Protein AF-A0A3M1GPV9-F1 (afdb_monomer_lite)

Structure (mmCIF, N/CA/C/O backbone):
data_AF-A0A3M1GPV9-F1
#
_entry.id   AF-A0A3M1GPV9-F1
#
loop_
_atom_site.group_PDB
_atom_site.id
_atom_site.type_symbol
_atom_site.label_atom_id
_atom_site.label_alt_id
_atom_site.label_comp_id
_atom_site.label_asym_id
_atom_site.label_entity_id
_atom_site.label_seq_id
_atom_site.pdbx_PDB_ins_code
_atom_site.Cartn_x
_atom_site.Cartn_y
_atom_site.Cartn_z
_atom_site.occupancy
_atom_site.B_iso_or_equiv
_atom_site.auth_seq_id
_atom_site.auth_comp_id
_atom_site.auth_asym_id
_atom_site.auth_atom_id
_atom_site.pdbx_PDB_model_num
ATOM 1 N N . MET A 1 1 ? 9.127 17.256 3.133 1.00 54.03 1 MET A N 1
ATOM 2 C CA . MET A 1 1 ? 9.267 15.786 3.086 1.00 54.03 1 MET A CA 1
ATOM 3 C C . MET A 1 1 ? 8.059 15.242 2.336 1.00 54.03 1 MET A C 1
ATOM 5 O O . MET A 1 1 ? 7.054 14.962 2.967 1.00 54.03 1 MET A O 1
ATOM 9 N N . GLY A 1 2 ? 8.119 15.192 1.003 1.00 64.38 2 GLY A N 1
ATOM 10 C CA . GLY A 1 2 ? 6.939 14.931 0.166 1.00 64.38 2 GLY A CA 1
ATOM 11 C C . GLY A 1 2 ? 6.347 13.529 0.325 1.00 64.38 2 GLY A C 1
ATOM 12 O O . GLY A 1 2 ? 5.178 13.361 0.654 1.00 64.38 2 GLY A O 1
ATOM 13 N N . ALA A 1 3 ? 7.203 12.507 0.237 1.00 74.75 3 ALA A N 1
ATOM 14 C CA . ALA A 1 3 ? 6.781 11.107 0.320 1.00 74.75 3 ALA A CA 1
ATOM 15 C C . ALA A 1 3 ? 6.096 10.728 1.649 1.00 74.75 3 ALA A C 1
ATOM 17 O O . ALA A 1 3 ? 5.245 9.846 1.677 1.00 74.75 3 ALA A O 1
ATOM 18 N N . GLN A 1 4 ? 6.433 11.396 2.757 1.00 85.38 4 GLN A N 1
ATOM 19 C CA . GLN A 1 4 ? 5.778 11.148 4.049 1.00 85.38 4 GLN A CA 1
ATOM 20 C C . GLN A 1 4 ? 4.357 11.682 4.088 1.00 85.38 4 GLN A C 1
ATOM 22 O O . GLN A 1 4 ? 3.478 11.047 4.660 1.00 85.38 4 GLN A O 1
ATOM 27 N N . LYS A 1 5 ? 4.137 12.847 3.476 1.00 90.25 5 LYS A N 1
ATOM 28 C CA . LYS A 1 5 ? 2.812 13.440 3.396 1.00 90.25 5 LYS A CA 1
ATOM 29 C C . LYS A 1 5 ? 1.921 12.636 2.460 1.00 90.25 5 LYS A C 1
ATOM 31 O O . LYS A 1 5 ? 0.779 12.379 2.825 1.00 90.25 5 LYS A O 1
ATOM 36 N N . LEU A 1 6 ? 2.455 12.163 1.331 1.00 90.88 6 LEU A N 1
ATOM 37 C CA . LEU A 1 6 ? 1.756 11.211 0.465 1.00 90.88 6 LEU A CA 1
ATOM 38 C C . LEU A 1 6 ? 1.346 9.952 1.236 1.00 90.88 6 LEU A C 1
ATOM 40 O O . LEU A 1 6 ? 0.180 9.575 1.212 1.00 90.88 6 LEU A O 1
ATOM 44 N N . LEU A 1 7 ? 2.288 9.342 1.959 1.00 93.44 7 LEU A N 1
ATOM 45 C CA . LEU A 1 7 ? 2.043 8.131 2.737 1.00 93.44 7 LEU A CA 1
ATOM 46 C C . LEU A 1 7 ? 0.976 8.343 3.821 1.00 93.44 7 LEU A C 1
ATOM 48 O O . LEU A 1 7 ? 0.016 7.583 3.877 1.00 93.44 7 LEU A O 1
ATOM 52 N N . ALA A 1 8 ? 1.104 9.390 4.640 1.00 94.75 8 ALA A N 1
ATOM 53 C CA . ALA A 1 8 ? 0.136 9.691 5.694 1.00 94.75 8 ALA A CA 1
ATOM 54 C C . ALA A 1 8 ? -1.254 10.019 5.127 1.00 94.75 8 ALA A C 1
ATOM 56 O O . ALA A 1 8 ? -2.247 9.511 5.630 1.00 94.75 8 ALA A O 1
ATOM 57 N N . THR A 1 9 ? -1.326 10.813 4.054 1.00 95.38 9 THR A N 1
ATOM 58 C CA . THR A 1 9 ? -2.600 11.181 3.410 1.00 95.38 9 THR A CA 1
ATOM 59 C C . THR A 1 9 ? -3.273 9.971 2.764 1.00 95.38 9 THR A C 1
ATOM 61 O O . THR A 1 9 ? -4.483 9.805 2.878 1.00 95.38 9 THR A O 1
ATOM 64 N N . GLY A 1 10 ? -2.499 9.105 2.102 1.00 95.31 10 GLY A N 1
ATOM 65 C CA . GLY A 1 10 ? -3.014 7.874 1.507 1.00 95.31 10 GLY A CA 1
ATOM 66 C C . GLY A 1 10 ? -3.571 6.925 2.565 1.00 95.31 10 GLY A C 1
ATOM 67 O O . GLY A 1 10 ? -4.682 6.430 2.406 1.00 95.31 10 GLY A O 1
ATOM 68 N N . LEU A 1 11 ? -2.838 6.729 3.667 1.00 96.94 11 LEU A N 1
ATOM 69 C CA . LEU A 1 11 ? -3.280 5.924 4.810 1.00 96.94 11 LEU A CA 1
ATOM 70 C C . LEU A 1 11 ? -4.537 6.493 5.470 1.00 96.94 11 LEU A C 1
ATOM 72 O O . LEU A 1 11 ? -5.480 5.745 5.716 1.00 96.94 11 LEU A O 1
ATOM 76 N N . ASP A 1 12 ? -4.570 7.800 5.729 1.00 96.50 12 ASP A N 1
ATOM 77 C CA . ASP A 1 12 ? -5.738 8.494 6.275 1.00 96.50 12 ASP A CA 1
ATOM 78 C C . ASP A 1 12 ? -6.978 8.254 5.407 1.00 96.50 12 ASP A C 1
ATOM 80 O O . ASP A 1 12 ? -8.002 7.784 5.902 1.00 96.50 12 ASP A O 1
ATOM 84 N N . PHE A 1 13 ? -6.847 8.441 4.093 1.00 96.12 13 PHE A N 1
ATOM 85 C CA . PHE A 1 13 ? -7.937 8.236 3.149 1.00 96.12 13 PHE A CA 1
ATOM 86 C C . PHE A 1 13 ? -8.475 6.798 3.158 1.00 96.12 13 PHE A C 1
ATOM 88 O O . PHE A 1 13 ? -9.679 6.594 3.306 1.00 96.12 13 PHE A O 1
ATOM 95 N N . VAL A 1 14 ? -7.604 5.791 3.022 1.00 96.38 14 VAL A N 1
ATOM 96 C CA . VAL A 1 14 ? -8.050 4.390 2.878 1.00 96.38 14 VAL A CA 1
ATOM 97 C C . VAL A 1 14 ? -8.492 3.743 4.185 1.00 96.38 14 VAL A C 1
ATOM 99 O O . VAL A 1 14 ? -9.154 2.713 4.148 1.00 96.38 14 VAL A O 1
ATOM 102 N N . THR A 1 15 ? -8.144 4.329 5.329 1.00 96.62 15 THR A N 1
ATOM 103 C CA . THR A 1 15 ? -8.578 3.850 6.651 1.00 96.62 15 THR A CA 1
ATOM 104 C C . THR A 1 15 ? -9.701 4.696 7.252 1.00 96.62 15 THR A C 1
ATOM 106 O O . THR A 1 15 ? -10.127 4.432 8.369 1.00 96.62 15 THR A O 1
ATOM 109 N N . GLY A 1 16 ? -10.174 5.744 6.567 1.00 94.25 16 GLY A N 1
ATOM 110 C CA . GLY A 1 16 ? -11.155 6.671 7.144 1.00 94.25 16 GLY A CA 1
ATOM 111 C C . GLY A 1 16 ? -10.625 7.428 8.370 1.00 94.25 16 GLY A C 1
ATOM 112 O O . GLY A 1 16 ? -11.385 7.734 9.287 1.00 94.25 16 GLY A O 1
ATOM 113 N N . GLY A 1 17 ? -9.319 7.701 8.404 1.00 94.69 17 GLY A N 1
ATOM 114 C CA . GLY A 1 17 ? -8.641 8.445 9.466 1.00 94.69 17 GLY A CA 1
ATOM 115 C C . GLY A 1 17 ? -8.207 7.619 10.679 1.00 94.69 17 GLY A C 1
ATOM 116 O O . GLY A 1 17 ? -7.739 8.185 11.668 1.00 94.69 17 GLY A O 1
ATOM 117 N N . THR A 1 18 ? -8.330 6.288 10.639 1.00 94.88 18 THR A N 1
ATOM 118 C CA . THR A 1 18 ? -8.029 5.420 11.793 1.00 94.88 18 THR A CA 1
ATOM 119 C C . THR A 1 18 ? -6.627 4.806 11.775 1.00 94.88 18 THR A C 1
ATOM 121 O O . THR A 1 18 ? -6.255 4.160 12.757 1.00 94.88 18 THR A O 1
ATOM 124 N N . TYR A 1 19 ? -5.811 5.030 10.733 1.00 95.81 19 TYR A N 1
ATOM 125 C CA . TYR A 1 19 ? -4.505 4.363 10.549 1.00 95.81 19 TYR A CA 1
ATOM 126 C C . TYR A 1 19 ? -3.535 4.473 11.741 1.00 95.81 19 TYR A C 1
ATOM 128 O O . TYR A 1 19 ? -2.708 3.587 11.951 1.00 95.81 19 TYR A O 1
ATOM 136 N N . ALA A 1 20 ? -3.621 5.553 12.525 1.00 94.44 20 ALA A N 1
ATOM 137 C CA . ALA A 1 20 ? -2.777 5.800 13.696 1.00 94.44 20 ALA A CA 1
ATOM 138 C C . ALA A 1 20 ? -3.472 5.479 15.038 1.00 94.44 20 ALA A C 1
ATOM 140 O O . ALA A 1 20 ? -2.918 5.746 16.101 1.00 94.44 20 ALA A O 1
ATOM 141 N N . SER A 1 21 ? -4.689 4.926 15.016 1.00 92.38 21 SER A N 1
ATOM 142 C CA . SER A 1 21 ? -5.481 4.651 16.227 1.00 92.38 21 SER A CA 1
ATOM 143 C C . SER A 1 21 ? -4.964 3.466 17.046 1.00 92.38 21 SER A C 1
ATOM 145 O O . SER A 1 21 ? -5.238 3.382 18.243 1.00 92.38 21 SER A O 1
ATOM 147 N N . GLY A 1 22 ? -4.293 2.510 16.395 1.00 88.25 22 GLY A N 1
ATOM 148 C CA . GLY A 1 22 ? -3.903 1.225 16.984 1.00 88.25 22 GLY A CA 1
ATOM 149 C C . GLY A 1 22 ? -5.075 0.290 17.321 1.00 88.25 22 GLY A C 1
ATOM 150 O O . GLY A 1 22 ? -4.857 -0.752 17.931 1.00 88.25 22 GLY A O 1
ATOM 151 N N . THR A 1 23 ? -6.311 0.660 16.963 1.00 88.94 23 THR A N 1
ATOM 152 C CA . THR A 1 23 ? -7.514 -0.168 17.179 1.00 88.94 23 THR A CA 1
ATOM 153 C C . THR A 1 23 ? -7.789 -1.066 15.976 1.00 88.94 23 THR A C 1
ATOM 155 O O . THR A 1 23 ? -8.176 -2.221 16.130 1.00 88.94 23 THR A O 1
ATOM 158 N N . GLU A 1 24 ? -7.535 -0.542 14.781 1.00 92.56 24 GLU A N 1
ATOM 159 C CA . GLU A 1 24 ? -7.563 -1.269 13.517 1.00 92.56 24 GLU A CA 1
ATOM 160 C C . GLU A 1 24 ? -6.150 -1.326 12.942 1.00 92.56 24 GLU A C 1
ATOM 162 O O . GLU A 1 24 ? -5.321 -0.450 13.208 1.00 92.56 24 GLU A O 1
ATOM 167 N N . LYS A 1 25 ? -5.881 -2.355 12.137 1.00 97.62 25 LYS A N 1
ATOM 168 C CA . LYS A 1 25 ? -4.611 -2.506 11.428 1.00 97.62 25 LYS A CA 1
ATOM 169 C C . LYS A 1 25 ? -4.829 -2.410 9.931 1.00 97.62 25 LYS A C 1
ATOM 171 O O . LYS A 1 25 ? -5.834 -2.897 9.428 1.00 97.62 25 LYS A O 1
ATOM 176 N N . PHE A 1 26 ? -3.851 -1.888 9.206 1.00 98.44 26 PHE A N 1
ATOM 177 C CA . PHE A 1 26 ? -3.744 -2.124 7.765 1.00 98.44 26 PHE A CA 1
ATOM 178 C C . PHE A 1 26 ? -2.676 -3.185 7.466 1.00 98.44 26 PHE A C 1
ATOM 180 O O . PHE A 1 26 ? -1.811 -3.474 8.294 1.00 98.44 26 PHE A O 1
ATOM 187 N N . LEU A 1 27 ? -2.731 -3.787 6.283 1.00 98.62 27 LEU A N 1
ATOM 188 C CA . LEU A 1 27 ? -1.702 -4.696 5.792 1.00 98.62 27 LEU A CA 1
ATOM 189 C C . LEU A 1 27 ? -0.725 -3.933 4.897 1.00 98.62 27 LEU A C 1
ATOM 191 O O . LEU A 1 27 ? -1.131 -3.379 3.882 1.00 98.62 27 LEU A O 1
ATOM 195 N N . TRP A 1 28 ? 0.563 -3.944 5.230 1.00 98.56 28 TRP A N 1
ATOM 196 C CA . TRP A 1 28 ? 1.635 -3.447 4.369 1.00 98.56 28 TRP A CA 1
ATOM 197 C C . TRP A 1 28 ? 2.207 -4.575 3.502 1.00 98.56 28 TRP A C 1
ATOM 199 O O . TRP A 1 28 ? 2.752 -5.554 4.013 1.00 98.56 28 TRP A O 1
ATOM 209 N N . VAL A 1 29 ? 2.107 -4.439 2.186 1.00 98.62 29 VAL A N 1
ATOM 210 C CA . VAL A 1 29 ? 2.592 -5.419 1.215 1.00 98.62 29 VAL A CA 1
ATOM 211 C C . VAL A 1 29 ? 3.883 -4.921 0.590 1.00 98.62 29 VAL A C 1
ATOM 213 O O . VAL A 1 29 ? 3.896 -3.958 -0.179 1.00 98.62 29 VAL A O 1
ATOM 216 N N . GLU A 1 30 ? 4.978 -5.594 0.923 1.00 97.94 30 GLU A N 1
ATOM 217 C CA . GLU A 1 30 ? 6.313 -5.274 0.433 1.00 97.94 30 GLU A CA 1
ATOM 218 C C . GLU A 1 30 ? 7.234 -6.491 0.566 1.00 97.94 30 GLU A C 1
ATOM 220 O O . GLU A 1 30 ? 7.096 -7.313 1.478 1.00 97.94 30 GLU A O 1
ATOM 225 N N . SER A 1 31 ? 8.209 -6.609 -0.334 1.00 97.81 31 SER A N 1
ATOM 226 C CA . SER A 1 31 ? 9.243 -7.624 -0.198 1.00 97.81 31 SER A CA 1
ATOM 227 C C . SER A 1 31 ? 10.164 -7.356 0.993 1.00 97.81 31 SER A C 1
ATOM 229 O O . SER A 1 31 ? 10.302 -6.241 1.488 1.00 97.81 31 SER A O 1
ATOM 231 N N . ARG A 1 32 ? 10.874 -8.400 1.422 1.00 96.00 32 ARG A N 1
ATOM 232 C CA . ARG A 1 32 ? 11.881 -8.328 2.499 1.00 96.00 32 ARG A CA 1
ATOM 233 C C . ARG A 1 32 ? 13.285 -8.669 2.008 1.00 96.00 32 ARG A C 1
ATOM 235 O O . ARG A 1 32 ? 14.128 -9.122 2.779 1.00 96.00 32 ARG A O 1
ATOM 242 N N . ILE A 1 33 ? 13.521 -8.496 0.709 1.00 96.12 33 ILE A N 1
ATOM 243 C CA . ILE A 1 33 ? 14.853 -8.625 0.117 1.00 96.12 33 ILE A CA 1
ATOM 244 C C . ILE A 1 33 ? 15.765 -7.483 0.575 1.00 96.12 33 ILE A C 1
ATOM 246 O O . ILE A 1 33 ? 15.305 -6.408 0.961 1.00 96.12 33 ILE A O 1
ATOM 250 N N . THR A 1 34 ? 17.077 -7.693 0.470 1.00 96.25 34 THR A N 1
ATOM 251 C CA . THR A 1 34 ? 18.041 -6.594 0.579 1.00 96.25 34 THR A CA 1
ATOM 252 C C . THR A 1 34 ? 17.737 -5.551 -0.504 1.00 96.25 34 THR A C 1
ATOM 254 O O . THR A 1 34 ? 17.705 -5.931 -1.678 1.00 96.25 34 THR A O 1
ATOM 257 N N . PRO A 1 35 ? 17.538 -4.263 -0.157 1.00 95.38 35 PRO A N 1
ATOM 258 C CA . PRO A 1 35 ? 17.196 -3.240 -1.137 1.00 95.38 35 PRO A CA 1
ATOM 259 C C . PRO A 1 35 ? 18.288 -3.103 -2.207 1.00 95.38 35 PRO A C 1
ATOM 261 O O . PRO A 1 35 ? 19.445 -2.841 -1.860 1.00 95.38 35 PRO A O 1
ATOM 264 N N . PRO A 1 36 ? 17.955 -3.244 -3.501 1.00 93.81 36 PRO A N 1
ATOM 265 C CA . PRO A 1 36 ? 18.882 -2.911 -4.575 1.00 93.81 36 PRO A CA 1
ATOM 266 C C . PRO A 1 36 ? 19.207 -1.409 -4.594 1.00 93.81 36 PRO A C 1
ATOM 268 O O . PRO A 1 36 ? 18.495 -0.586 -4.014 1.00 93.81 36 PRO A O 1
ATOM 271 N N . VAL A 1 37 ? 20.282 -1.023 -5.286 1.00 90.75 37 VAL A N 1
ATOM 272 C CA . VAL A 1 37 ? 20.657 0.395 -5.433 1.00 90.75 37 VAL A CA 1
ATOM 273 C C . VAL A 1 37 ? 19.502 1.188 -6.046 1.00 90.75 37 VAL A C 1
ATOM 275 O O . VAL A 1 37 ? 18.927 0.783 -7.048 1.00 90.75 37 VAL A O 1
ATOM 278 N N . GLY A 1 38 ? 19.182 2.339 -5.450 1.00 89.38 38 GLY A N 1
ATOM 279 C CA . GLY A 1 38 ? 18.054 3.173 -5.874 1.00 89.38 38 GLY A CA 1
ATOM 280 C C . GLY A 1 38 ? 16.724 2.813 -5.209 1.00 89.38 38 GLY A C 1
ATOM 281 O O . GLY A 1 38 ? 15.768 3.568 -5.363 1.00 89.38 38 GLY A O 1
ATOM 282 N N . HIS A 1 39 ? 16.674 1.736 -4.418 1.00 92.75 39 HIS A N 1
ATOM 283 C CA . HIS A 1 39 ? 15.497 1.330 -3.654 1.00 92.75 39 HIS A CA 1
ATOM 284 C C . HIS A 1 39 ? 15.674 1.584 -2.163 1.00 92.75 39 HIS A C 1
ATOM 286 O O . HIS A 1 39 ? 16.783 1.617 -1.622 1.00 92.75 39 HIS A O 1
ATOM 292 N N . ARG A 1 40 ? 14.546 1.757 -1.485 1.00 93.19 40 ARG A N 1
ATOM 293 C CA . ARG A 1 40 ? 14.452 1.888 -0.035 1.00 93.19 40 ARG A CA 1
ATOM 294 C C . ARG A 1 40 ? 13.387 0.930 0.469 1.00 93.19 40 ARG A C 1
ATOM 296 O O . ARG A 1 40 ? 12.423 0.660 -0.234 1.00 93.19 40 ARG A O 1
ATOM 303 N N . VAL A 1 41 ? 13.558 0.467 1.703 1.00 95.00 41 VAL A N 1
ATOM 304 C CA . VAL A 1 41 ? 12.491 -0.227 2.431 1.00 95.00 41 VAL A CA 1
ATOM 305 C C . VAL A 1 41 ? 11.378 0.788 2.686 1.00 95.00 41 VAL A C 1
ATOM 307 O O . VAL A 1 41 ? 11.569 1.716 3.476 1.00 95.00 41 VAL A O 1
ATOM 310 N N . GLY A 1 42 ? 10.248 0.656 1.998 1.00 92.25 42 GLY A N 1
ATOM 311 C CA . GLY A 1 42 ? 9.110 1.557 2.139 1.00 92.25 42 GLY A CA 1
ATOM 312 C C . GLY A 1 42 ? 8.490 1.482 3.535 1.00 92.25 42 GLY A C 1
ATOM 313 O O . GLY A 1 42 ? 8.127 2.522 4.083 1.00 92.25 42 GLY A O 1
ATOM 314 N N . GLU A 1 43 ? 8.494 0.299 4.164 1.00 95.38 43 GLU A N 1
ATOM 315 C CA . GLU A 1 43 ? 8.047 0.086 5.552 1.00 95.38 43 GLU A CA 1
ATOM 316 C C . GLU A 1 43 ? 8.739 1.045 6.542 1.00 95.38 43 GLU A C 1
ATOM 318 O O . GLU A 1 43 ? 8.119 1.529 7.487 1.00 95.38 43 GLU A O 1
ATOM 323 N N . ALA A 1 44 ? 10.006 1.411 6.307 1.00 94.00 44 ALA A N 1
ATOM 324 C CA . ALA A 1 44 ? 10.722 2.365 7.162 1.00 94.00 44 ALA A CA 1
ATOM 325 C C . ALA A 1 44 ? 10.072 3.766 7.173 1.00 94.00 44 ALA A C 1
ATOM 327 O O . ALA A 1 44 ? 10.196 4.518 8.147 1.00 94.00 44 ALA A O 1
ATOM 328 N N . GLY A 1 45 ? 9.343 4.117 6.109 1.00 92.56 45 GLY A N 1
ATOM 329 C CA . GLY A 1 45 ? 8.520 5.321 6.041 1.00 92.56 45 GLY A CA 1
ATOM 330 C C . GLY A 1 45 ? 7.400 5.324 7.081 1.00 92.56 45 GLY A C 1
ATOM 331 O O . GLY A 1 45 ? 7.173 6.365 7.696 1.00 92.56 45 GLY A O 1
ATOM 332 N N . LEU A 1 46 ? 6.782 4.165 7.350 1.00 95.56 46 LEU A N 1
ATOM 333 C CA . LEU A 1 46 ? 5.723 4.001 8.355 1.00 95.56 46 LEU A CA 1
ATOM 334 C C . LEU A 1 46 ? 6.241 4.333 9.760 1.00 95.56 46 LEU A C 1
ATOM 336 O O . LEU A 1 46 ? 5.621 5.104 10.489 1.00 95.56 46 LEU A O 1
ATOM 340 N N . GLY A 1 47 ? 7.429 3.833 10.112 1.00 95.44 47 GLY A N 1
ATOM 341 C CA . GLY A 1 47 ? 8.070 4.158 11.390 1.00 95.44 47 GLY A CA 1
ATOM 342 C C . GLY A 1 47 ? 8.386 5.649 11.533 1.00 95.44 47 GLY A C 1
ATOM 343 O O . GLY A 1 47 ? 8.257 6.214 12.616 1.00 95.44 47 GLY A O 1
ATOM 344 N N . THR A 1 48 ? 8.732 6.321 10.430 1.00 94.06 48 THR A N 1
ATOM 345 C CA . THR A 1 48 ? 9.038 7.760 10.461 1.00 94.06 48 THR A CA 1
ATOM 346 C C . THR A 1 48 ? 7.793 8.625 10.682 1.00 94.06 48 THR A C 1
ATOM 348 O O . THR A 1 48 ? 7.908 9.717 11.233 1.00 94.06 48 THR A O 1
ATOM 351 N N . ILE A 1 49 ? 6.608 8.139 10.302 1.00 94.25 49 ILE A N 1
ATOM 352 C CA . ILE A 1 49 ? 5.320 8.790 10.596 1.00 94.25 49 ILE A CA 1
ATOM 353 C C . ILE A 1 49 ? 4.673 8.273 11.895 1.00 94.25 49 ILE A C 1
ATOM 355 O O . ILE A 1 49 ? 3.503 8.539 12.148 1.00 94.25 49 ILE A O 1
ATOM 359 N N . GLY A 1 50 ? 5.435 7.565 12.739 1.00 95.38 50 GLY A N 1
ATOM 360 C CA . GLY A 1 50 ? 5.015 7.164 14.086 1.00 95.38 50 GLY A CA 1
ATOM 361 C C . GLY A 1 50 ? 4.263 5.835 14.178 1.00 95.38 50 GLY A C 1
ATOM 362 O O . GLY A 1 50 ? 3.691 5.545 15.225 1.00 95.38 50 GLY A O 1
ATOM 363 N N . LEU A 1 51 ? 4.261 5.018 13.121 1.00 97.38 51 LEU A N 1
ATOM 364 C CA . LEU A 1 51 ? 3.532 3.751 13.097 1.00 97.38 51 LEU A CA 1
ATOM 365 C C . LEU A 1 51 ? 4.416 2.568 13.499 1.00 97.38 51 LEU A C 1
ATOM 367 O O . LEU A 1 51 ? 5.549 2.404 13.048 1.00 97.38 51 LEU A O 1
ATOM 371 N N . THR A 1 52 ? 3.828 1.689 14.301 1.00 97.88 52 THR A N 1
ATOM 372 C CA . THR A 1 52 ? 4.469 0.498 14.878 1.00 97.88 52 THR A CA 1
ATOM 373 C C . THR A 1 52 ? 3.876 -0.791 14.307 1.00 97.88 52 THR A C 1
ATOM 375 O O . THR A 1 52 ? 2.654 -0.971 14.345 1.00 97.88 52 THR A O 1
ATOM 378 N N . LEU A 1 53 ? 4.744 -1.698 13.838 1.00 97.81 53 LEU A N 1
ATOM 379 C CA . LEU A 1 53 ? 4.394 -3.053 13.391 1.00 97.81 53 LEU A CA 1
ATOM 380 C C . LEU A 1 53 ? 3.717 -3.851 14.520 1.00 97.81 53 LEU A C 1
ATOM 382 O O . LEU A 1 53 ? 4.156 -3.806 15.667 1.00 97.81 53 LEU A O 1
ATOM 386 N N . GLY A 1 54 ? 2.657 -4.587 14.196 1.00 97.38 54 GLY A N 1
ATOM 387 C CA . GLY A 1 54 ? 1.830 -5.354 15.130 1.00 97.38 54 GLY A CA 1
ATOM 388 C C . GLY A 1 54 ? 0.800 -4.519 15.898 1.00 97.38 54 GLY A C 1
ATOM 389 O O . GLY A 1 54 ? -0.123 -5.089 16.475 1.00 97.38 54 GLY A O 1
ATOM 390 N N . THR A 1 55 ? 0.921 -3.186 15.886 1.00 97.38 55 THR A N 1
ATOM 391 C CA . THR A 1 55 ? -0.046 -2.262 16.504 1.00 97.38 55 THR A CA 1
ATOM 392 C C . THR A 1 55 ? -0.899 -1.560 15.456 1.00 97.38 55 THR A C 1
ATOM 394 O O . THR A 1 55 ? -2.116 -1.599 15.544 1.00 97.38 55 THR A O 1
ATOM 397 N N . HIS A 1 56 ? -0.264 -0.930 14.466 1.00 98.31 56 HIS A N 1
ATOM 398 C CA . HIS A 1 56 ? -0.949 -0.131 13.441 1.00 98.31 56 HIS A CA 1
ATOM 399 C C . HIS A 1 56 ? -1.023 -0.858 12.100 1.00 98.31 56 HIS A C 1
ATOM 401 O O . HIS A 1 56 ? -1.914 -0.612 11.294 1.00 98.31 56 HIS A O 1
ATOM 407 N N . TYR A 1 57 ? -0.072 -1.755 11.852 1.00 98.56 57 TYR A N 1
ATOM 408 C CA . TYR A 1 57 ? -0.035 -2.557 10.644 1.00 98.56 57 TYR A CA 1
ATOM 409 C C . TYR A 1 57 ? 0.591 -3.914 10.904 1.00 98.56 57 TYR A C 1
ATOM 411 O O . TYR A 1 57 ? 1.443 -4.042 11.783 1.00 98.56 57 TYR A O 1
ATOM 419 N N . ASP A 1 58 ? 0.207 -4.900 10.104 1.00 98.50 58 ASP A N 1
ATOM 420 C CA . ASP A 1 58 ? 1.038 -6.079 9.864 1.00 98.50 58 ASP A CA 1
ATOM 421 C C . ASP A 1 58 ? 1.673 -5.962 8.477 1.00 98.50 58 ASP A C 1
ATOM 423 O O . ASP A 1 58 ? 1.321 -5.080 7.693 1.00 98.50 58 ASP A O 1
ATOM 427 N N . ARG A 1 59 ? 2.610 -6.852 8.155 1.00 97.81 59 ARG A N 1
ATOM 428 C CA . ARG A 1 59 ? 3.264 -6.873 6.845 1.00 97.81 59 ARG A CA 1
ATOM 429 C C . ARG A 1 59 ? 3.235 -8.257 6.222 1.00 97.81 59 ARG A C 1
ATOM 431 O O . ARG A 1 59 ? 3.355 -9.244 6.945 1.00 97.81 59 ARG A O 1
ATOM 438 N N . ALA A 1 60 ? 3.151 -8.309 4.899 1.00 98.38 60 ALA A N 1
ATOM 439 C CA . ALA A 1 60 ? 3.230 -9.542 4.128 1.00 98.38 60 ALA A CA 1
ATOM 440 C C . ALA A 1 60 ? 4.124 -9.372 2.895 1.00 98.38 60 ALA A C 1
ATOM 442 O O . ALA A 1 60 ? 4.037 -8.371 2.184 1.00 98.38 60 ALA A O 1
ATOM 443 N N . ASN A 1 61 ? 4.953 -10.380 2.624 1.00 98.06 61 ASN A N 1
ATOM 444 C CA . ASN A 1 61 ? 5.621 -10.550 1.334 1.00 98.06 61 ASN A CA 1
ATOM 445 C C . ASN A 1 61 ? 4.837 -11.515 0.420 1.00 98.06 61 ASN A C 1
ATOM 447 O O . ASN A 1 61 ? 3.805 -12.065 0.813 1.00 98.06 61 ASN A O 1
ATOM 451 N N . GLY A 1 62 ? 5.344 -11.773 -0.788 1.00 96.81 62 GLY A N 1
ATOM 452 C CA . GLY A 1 62 ? 4.648 -12.584 -1.792 1.00 96.81 62 GLY A CA 1
ATOM 453 C C . GLY A 1 62 ? 4.307 -14.005 -1.334 1.00 96.81 62 GLY A C 1
ATOM 454 O O . GLY A 1 62 ? 3.254 -14.527 -1.682 1.00 96.81 62 GLY A O 1
ATOM 455 N N . ALA A 1 63 ? 5.153 -14.625 -0.506 1.00 96.75 63 ALA A N 1
ATOM 456 C CA . ALA A 1 63 ? 4.895 -15.971 0.005 1.00 96.75 63 ALA A CA 1
ATOM 457 C C . ALA A 1 63 ? 3.815 -15.987 1.101 1.00 96.75 63 ALA A C 1
ATOM 459 O O . ALA A 1 63 ? 3.014 -16.916 1.172 1.00 96.75 63 ALA A O 1
ATOM 460 N N . GLU A 1 64 ? 3.783 -14.961 1.952 1.00 97.94 64 GLU A N 1
ATOM 461 C CA . GLU A 1 64 ? 2.839 -14.863 3.072 1.00 97.94 64 GLU A CA 1
ATOM 462 C C . GLU A 1 64 ? 1.432 -14.491 2.617 1.00 97.94 64 GLU A C 1
ATOM 464 O O . GLU A 1 64 ? 0.453 -14.942 3.218 1.00 97.94 64 GLU A O 1
ATOM 469 N N . LEU A 1 65 ? 1.327 -13.718 1.530 1.00 96.88 65 LEU A N 1
ATOM 470 C CA . LEU A 1 65 ? 0.056 -13.285 0.954 1.00 96.88 65 LEU A CA 1
ATOM 471 C C . LEU A 1 65 ? -0.896 -14.442 0.656 1.00 96.88 65 LEU A C 1
ATOM 473 O O . LEU A 1 65 ? -2.098 -14.227 0.698 1.00 96.88 65 LEU A O 1
ATOM 477 N N . ALA A 1 66 ? -0.417 -15.662 0.406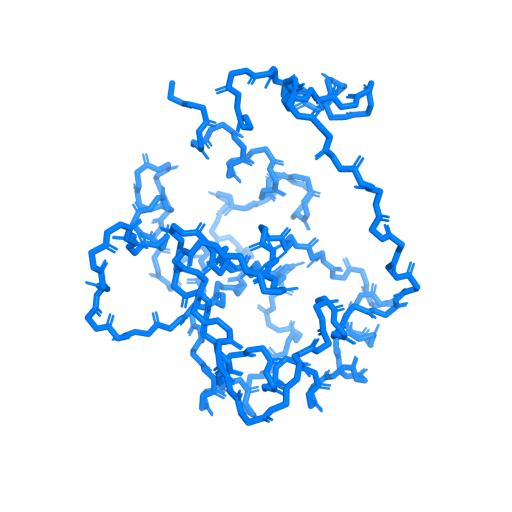 1.00 94.44 66 ALA A N 1
ATOM 478 C CA . ALA A 1 66 ? -1.286 -16.818 0.177 1.00 94.44 66 ALA A CA 1
ATOM 479 C C . ALA A 1 66 ? -2.147 -17.195 1.400 1.00 94.44 66 ALA A C 1
ATOM 481 O O . ALA A 1 66 ? -3.216 -17.776 1.236 1.00 94.44 66 ALA A O 1
ATOM 482 N N . SER A 1 67 ? -1.698 -16.863 2.614 1.00 95.31 67 SER A N 1
ATOM 483 C CA . SER A 1 67 ? -2.366 -17.225 3.875 1.00 95.31 67 SER A CA 1
ATOM 484 C C . SER A 1 67 ? -2.996 -16.053 4.623 1.00 95.31 67 SER A C 1
ATOM 486 O O . SER A 1 67 ? -3.599 -16.261 5.672 1.00 95.31 67 SER A O 1
ATOM 488 N N . VAL A 1 68 ? -2.841 -14.823 4.126 1.00 97.88 68 VAL A N 1
ATOM 489 C CA . VAL A 1 68 ? -3.394 -13.645 4.801 1.00 97.88 68 VAL A CA 1
ATOM 490 C C . VAL A 1 68 ? -4.922 -13.671 4.751 1.00 97.88 68 VAL A C 1
ATOM 492 O O . VAL A 1 68 ? -5.516 -13.770 3.672 1.00 97.88 68 VAL A O 1
ATOM 495 N N . ASP A 1 69 ? -5.542 -13.523 5.919 1.00 97.56 69 ASP A N 1
ATOM 496 C CA . ASP A 1 69 ? -6.960 -13.214 6.063 1.00 97.56 69 ASP A CA 1
ATOM 497 C C . ASP A 1 69 ? -7.152 -11.692 6.014 1.00 97.56 69 ASP A C 1
ATOM 499 O O . ASP A 1 69 ? -6.791 -10.976 6.951 1.00 97.56 69 ASP A O 1
ATOM 503 N N . PHE A 1 70 ? -7.698 -11.186 4.904 1.00 97.81 70 PHE A N 1
ATOM 504 C CA . PHE A 1 70 ? -7.896 -9.748 4.715 1.00 97.81 70 PHE A CA 1
ATOM 505 C C . PHE A 1 70 ? -8.962 -9.154 5.642 1.00 97.81 70 PHE A C 1
ATOM 507 O O . PHE A 1 70 ? -8.944 -7.948 5.866 1.00 97.81 70 PHE A O 1
ATOM 514 N N . SER A 1 71 ? -9.843 -9.968 6.236 1.00 96.56 71 SER A N 1
ATOM 515 C CA . SER A 1 71 ? -10.875 -9.474 7.159 1.00 96.56 71 SER A CA 1
ATOM 516 C C . SER A 1 71 ? -10.311 -8.924 8.476 1.00 96.56 71 SER A C 1
ATOM 518 O O . SER A 1 71 ? -11.015 -8.233 9.209 1.00 96.56 71 SER A O 1
ATOM 520 N N . LEU A 1 72 ? -9.033 -9.192 8.766 1.00 97.12 72 LEU A N 1
ATOM 521 C CA . LEU A 1 72 ? -8.322 -8.679 9.939 1.00 97.12 72 LEU A CA 1
ATOM 522 C C . LEU A 1 72 ? -7.808 -7.241 9.772 1.00 97.12 72 LEU A C 1
ATOM 524 O O . LEU A 1 72 ? -7.221 -6.697 10.711 1.00 97.12 72 LEU A O 1
ATOM 528 N N . TYR A 1 73 ? -7.982 -6.643 8.592 1.00 98.25 73 TYR A N 1
ATOM 529 C CA . TYR A 1 73 ? -7.408 -5.348 8.246 1.00 98.25 73 TYR A CA 1
ATOM 530 C C . TYR A 1 73 ? -8.482 -4.358 7.792 1.00 98.25 73 TYR A C 1
ATOM 532 O O . TYR A 1 73 ? -9.487 -4.748 7.214 1.00 98.25 73 TYR A O 1
ATOM 540 N N . SER A 1 74 ? -8.261 -3.064 8.020 1.00 97.94 74 SER A N 1
ATOM 541 C CA . SER A 1 74 ? -9.102 -1.990 7.473 1.00 97.94 74 SER A CA 1
ATOM 542 C C . SER A 1 74 ? -8.657 -1.557 6.075 1.00 97.94 74 SER A C 1
ATOM 544 O O . SER A 1 74 ? -9.467 -1.083 5.281 1.00 97.94 74 SER A O 1
ATOM 546 N N . ALA A 1 75 ? -7.380 -1.765 5.738 1.00 98.38 75 ALA A N 1
ATOM 547 C CA . ALA A 1 75 ? -6.845 -1.467 4.416 1.00 98.38 75 ALA A CA 1
ATOM 548 C C . ALA A 1 75 ? -5.708 -2.407 3.992 1.00 98.38 75 ALA A C 1
ATOM 550 O O . ALA A 1 75 ? -5.001 -2.967 4.830 1.00 98.38 75 ALA A O 1
ATOM 551 N N . ILE A 1 76 ? -5.493 -2.514 2.680 1.00 98.50 76 ILE A N 1
ATOM 552 C CA . ILE A 1 76 ? -4.306 -3.111 2.055 1.00 98.50 76 ILE A CA 1
ATOM 553 C C . ILE A 1 76 ? -3.478 -1.984 1.437 1.00 98.50 76 ILE A C 1
ATOM 555 O O . ILE A 1 76 ? -3.981 -1.181 0.651 1.00 98.50 76 ILE A O 1
ATOM 559 N N . VAL A 1 77 ? -2.196 -1.927 1.778 1.00 98.19 77 VAL A N 1
ATOM 560 C CA . VAL A 1 77 ? -1.262 -0.898 1.322 1.00 98.19 77 VAL A CA 1
ATOM 561 C C . VAL A 1 77 ? -0.120 -1.568 0.576 1.00 98.19 77 VAL A C 1
ATOM 563 O O . VAL A 1 77 ? 0.589 -2.387 1.149 1.00 98.19 77 VAL A O 1
ATOM 566 N N . VAL A 1 78 ? 0.063 -1.233 -0.697 1.00 98.06 78 VAL A N 1
ATOM 567 C CA . VAL A 1 78 ? 1.016 -1.896 -1.594 1.00 98.06 78 VAL A CA 1
ATOM 568 C C . VAL A 1 78 ? 2.173 -0.955 -1.908 1.00 98.06 78 VAL A C 1
ATOM 570 O O . VAL A 1 78 ? 1.958 0.157 -2.397 1.00 98.06 78 VAL A O 1
ATOM 573 N N . ALA A 1 79 ? 3.400 -1.397 -1.613 1.00 96.81 79 ALA A N 1
ATOM 574 C CA . ALA A 1 79 ? 4.622 -0.635 -1.853 1.00 96.81 79 ALA A CA 1
ATOM 575 C C . ALA A 1 79 ? 4.831 -0.276 -3.336 1.00 96.81 79 ALA A C 1
ATOM 577 O O . ALA A 1 79 ? 4.302 -0.918 -4.237 1.00 96.81 79 ALA A O 1
ATOM 578 N N . SER A 1 80 ? 5.649 0.747 -3.599 1.00 94.19 80 SER A N 1
ATOM 579 C CA . SER A 1 80 ? 6.062 1.082 -4.967 1.00 94.19 80 SER A CA 1
ATOM 580 C C . SER A 1 80 ? 7.016 0.021 -5.525 1.00 94.19 80 SER A C 1
ATOM 582 O O . SER A 1 80 ? 7.909 -0.456 -4.821 1.00 94.19 80 SER A O 1
ATOM 584 N N . SER A 1 81 ? 6.899 -0.284 -6.816 1.00 93.12 81 SER A N 1
ATOM 585 C CA . SER A 1 81 ? 7.883 -1.103 -7.548 1.00 93.12 81 SER A CA 1
ATOM 586 C C . SER A 1 81 ? 9.118 -0.326 -8.015 1.00 93.12 81 SER A C 1
ATOM 588 O O . SER A 1 81 ? 10.127 -0.918 -8.405 1.00 93.12 81 SER A O 1
ATOM 590 N N . PHE A 1 82 ? 9.040 1.006 -7.984 1.00 89.25 82 PHE A N 1
ATOM 591 C CA . PHE A 1 82 ? 10.104 1.921 -8.376 1.00 89.25 82 PHE A CA 1
ATOM 592 C C . PHE A 1 82 ? 10.505 2.771 -7.167 1.00 89.25 82 PHE A C 1
ATOM 594 O O . PHE A 1 82 ? 9.712 3.560 -6.650 1.00 89.25 82 PHE A O 1
ATOM 601 N N . GLY A 1 83 ? 11.720 2.563 -6.660 1.00 87.44 83 GLY A N 1
ATOM 602 C CA . GLY A 1 83 ? 12.198 3.183 -5.420 1.00 87.44 83 GLY A CA 1
ATOM 603 C C . GLY A 1 83 ? 11.702 2.523 -4.122 1.00 87.44 83 GLY A C 1
ATOM 604 O O . GLY A 1 83 ? 12.343 2.712 -3.088 1.00 87.44 83 GLY A O 1
ATOM 605 N N . GLY A 1 84 ? 10.629 1.721 -4.168 1.00 92.19 84 GLY A N 1
ATOM 606 C CA . GLY A 1 84 ? 10.194 0.814 -3.091 1.00 92.19 84 GLY A CA 1
ATOM 607 C C . GLY A 1 84 ? 10.558 -0.649 -3.378 1.00 92.19 84 GLY A C 1
ATOM 608 O O . GLY A 1 84 ? 11.281 -0.920 -4.341 1.00 92.19 84 GLY A O 1
ATOM 609 N N . LEU A 1 85 ? 10.080 -1.591 -2.556 1.00 96.38 85 LEU A N 1
ATOM 610 C CA . LEU A 1 85 ? 10.399 -3.021 -2.689 1.00 96.38 85 LEU A CA 1
ATOM 611 C C . LEU A 1 85 ? 9.204 -3.906 -3.070 1.00 96.38 85 LEU A C 1
ATOM 613 O O . LEU A 1 85 ? 9.135 -5.057 -2.639 1.00 96.38 85 LEU A O 1
ATOM 617 N N . LEU A 1 86 ? 8.274 -3.421 -3.895 1.00 97.31 86 LEU A N 1
ATOM 618 C CA . LEU A 1 86 ? 7.310 -4.318 -4.539 1.00 97.31 86 LEU A CA 1
ATOM 619 C C . LEU A 1 86 ? 8.000 -5.094 -5.665 1.00 97.31 86 LEU A C 1
ATOM 621 O O . LEU A 1 86 ? 8.374 -4.506 -6.681 1.00 97.31 86 LEU A O 1
ATOM 625 N N . THR A 1 87 ? 8.167 -6.406 -5.498 1.00 96.81 87 THR A N 1
ATOM 626 C CA . THR A 1 87 ? 8.744 -7.265 -6.539 1.00 96.81 87 THR A CA 1
ATOM 627 C C . THR A 1 87 ? 7.663 -8.011 -7.309 1.00 96.81 87 THR A C 1
ATOM 629 O O . THR A 1 87 ? 6.488 -8.030 -6.933 1.00 96.81 87 THR A O 1
ATOM 632 N N . ARG A 1 88 ? 8.078 -8.696 -8.380 1.00 95.94 88 ARG A N 1
ATOM 633 C CA . ARG A 1 88 ? 7.189 -9.568 -9.150 1.00 95.94 88 ARG A CA 1
ATOM 634 C C . ARG A 1 88 ? 6.495 -10.638 -8.294 1.00 95.94 88 ARG A C 1
ATOM 636 O O . ARG A 1 88 ? 5.342 -10.950 -8.560 1.00 95.94 88 ARG A O 1
ATOM 643 N N . ALA A 1 89 ? 7.157 -11.155 -7.258 1.00 96.88 89 ALA A N 1
ATOM 644 C CA . ALA A 1 89 ? 6.575 -12.174 -6.386 1.00 96.88 89 ALA A CA 1
ATOM 645 C C . ALA A 1 89 ? 5.379 -11.646 -5.578 1.00 96.88 89 ALA A C 1
ATOM 647 O O . ALA A 1 89 ? 4.374 -12.340 -5.449 1.00 96.88 89 ALA A O 1
ATOM 648 N N . GLU A 1 90 ? 5.464 -10.420 -5.054 1.00 98.12 90 GLU A N 1
ATOM 649 C CA . GLU A 1 90 ? 4.342 -9.781 -4.360 1.00 98.12 90 GLU A CA 1
ATOM 650 C C . GLU A 1 90 ? 3.203 -9.450 -5.328 1.00 98.12 90 GLU A C 1
ATOM 652 O O . GLU A 1 90 ? 2.048 -9.730 -5.017 1.00 98.12 90 GLU A O 1
ATOM 657 N N . LEU A 1 91 ? 3.514 -8.908 -6.512 1.00 97.44 91 LEU A N 1
ATOM 658 C CA . LEU A 1 91 ? 2.498 -8.563 -7.509 1.00 97.44 91 LEU A CA 1
ATOM 659 C C . LEU A 1 91 ? 1.722 -9.798 -7.992 1.00 97.44 91 LEU A C 1
ATOM 661 O O . LEU A 1 91 ? 0.492 -9.789 -7.988 1.00 97.44 91 LEU A O 1
ATOM 665 N N . ASP A 1 92 ? 2.417 -10.877 -8.357 1.00 97.31 92 ASP A N 1
ATOM 666 C CA . ASP A 1 92 ? 1.766 -12.111 -8.810 1.00 97.31 92 ASP A CA 1
ATOM 667 C C . ASP A 1 92 ? 0.916 -12.739 -7.688 1.00 97.31 92 ASP A C 1
ATOM 669 O O . ASP A 1 92 ? -0.174 -13.252 -7.949 1.00 97.31 92 ASP A O 1
ATOM 673 N N . ALA A 1 93 ? 1.364 -12.652 -6.430 1.00 97.94 93 ALA A N 1
ATOM 674 C CA . ALA A 1 93 ? 0.590 -13.113 -5.279 1.00 97.94 93 ALA A CA 1
ATOM 675 C C . ALA A 1 93 ? -0.669 -12.262 -5.037 1.00 97.94 93 ALA A C 1
ATOM 677 O O . ALA A 1 93 ? -1.733 -12.818 -4.772 1.00 97.94 93 ALA A O 1
ATOM 678 N N . LEU A 1 94 ? -0.587 -10.934 -5.179 1.00 98.00 94 LEU A N 1
ATOM 679 C CA . LEU A 1 94 ? -1.758 -10.052 -5.127 1.00 98.00 94 LEU A CA 1
ATOM 680 C C . LEU A 1 94 ? -2.757 -10.393 -6.240 1.00 98.00 94 LEU A C 1
ATOM 682 O O . LEU A 1 94 ? -3.951 -10.522 -5.974 1.00 98.00 94 LEU A O 1
ATOM 686 N N . ILE A 1 95 ? -2.281 -10.596 -7.473 1.00 96.75 95 ILE A N 1
ATOM 687 C CA . ILE A 1 95 ? -3.128 -10.969 -8.619 1.00 96.75 95 ILE A CA 1
ATOM 688 C C . ILE A 1 95 ? -3.813 -12.317 -8.368 1.00 96.75 95 ILE A C 1
ATOM 690 O O . ILE A 1 95 ? -5.011 -12.455 -8.614 1.00 96.75 95 ILE A O 1
ATOM 694 N N . ALA A 1 96 ? -3.095 -13.300 -7.821 1.00 97.25 96 ALA A N 1
ATOM 695 C CA . ALA A 1 96 ? -3.672 -14.594 -7.461 1.00 97.25 96 ALA A CA 1
ATOM 696 C C . ALA A 1 96 ? -4.780 -14.478 -6.396 1.00 97.25 96 ALA A C 1
ATOM 698 O O . ALA A 1 96 ? -5.702 -15.291 -6.377 1.00 97.25 96 ALA A O 1
ATOM 699 N N . ARG A 1 97 ? -4.721 -13.450 -5.540 1.00 97.38 97 ARG A N 1
ATOM 700 C CA . ARG A 1 97 ? -5.719 -13.138 -4.505 1.00 97.38 97 ARG A CA 1
ATOM 701 C C . ARG A 1 97 ? -6.787 -12.131 -4.964 1.00 97.38 97 ARG A C 1
ATOM 703 O O . ARG A 1 97 ? -7.555 -11.657 -4.131 1.00 97.38 97 ARG A O 1
ATOM 710 N N . LYS A 1 98 ? -6.891 -11.812 -6.263 1.00 96.50 98 LYS A N 1
ATOM 711 C CA . LYS A 1 98 ? -7.812 -10.783 -6.792 1.00 96.50 98 LYS A CA 1
ATOM 712 C C . LYS A 1 98 ? -9.259 -10.936 -6.316 1.00 96.50 98 LYS A C 1
ATOM 714 O O . LYS A 1 98 ? -9.860 -9.948 -5.914 1.00 96.50 98 LYS A O 1
ATOM 719 N N . ALA A 1 99 ? -9.805 -12.153 -6.332 1.00 96.19 99 ALA A N 1
ATOM 720 C CA . ALA A 1 99 ? -11.183 -12.400 -5.894 1.00 96.19 99 ALA A CA 1
ATOM 721 C C . ALA A 1 99 ? -11.393 -12.085 -4.400 1.00 96.19 99 ALA A C 1
ATOM 723 O O . ALA A 1 99 ? -12.434 -11.558 -4.013 1.00 96.19 99 ALA A O 1
ATOM 724 N N . ASP A 1 100 ? -10.388 -12.349 -3.563 1.00 97.56 100 ASP A N 1
ATOM 725 C CA . ASP A 1 100 ? -10.449 -12.030 -2.136 1.00 97.56 100 ASP A CA 1
ATOM 726 C C . ASP A 1 100 ? -10.295 -10.526 -1.891 1.00 97.56 100 ASP A C 1
ATOM 728 O O . ASP A 1 100 ? -10.962 -9.973 -1.021 1.00 97.56 100 ASP A O 1
ATOM 732 N N . ILE A 1 101 ? -9.452 -9.848 -2.676 1.00 97.62 101 ILE A N 1
ATOM 733 C CA . ILE A 1 101 ? -9.305 -8.386 -2.637 1.00 97.62 101 ILE A CA 1
ATOM 734 C C . ILE A 1 101 ? -10.605 -7.709 -3.094 1.00 97.62 101 ILE A C 1
ATOM 736 O O . ILE A 1 101 ? -11.032 -6.728 -2.493 1.00 97.62 101 ILE A O 1
ATOM 740 N N . GLU A 1 102 ? -11.278 -8.248 -4.112 1.00 96.88 102 GLU A N 1
ATOM 741 C CA . GLU A 1 102 ? -12.605 -7.791 -4.532 1.00 96.88 102 GLU A CA 1
ATOM 742 C C . GLU A 1 102 ? -13.630 -7.931 -3.402 1.00 96.88 102 GLU A C 1
ATOM 744 O O . GLU A 1 102 ? -14.337 -6.973 -3.088 1.00 96.88 102 GLU A O 1
ATOM 749 N N . ALA A 1 103 ? -13.684 -9.096 -2.750 1.00 97.38 103 ALA A N 1
ATOM 750 C CA . ALA A 1 103 ? -14.567 -9.317 -1.608 1.00 97.38 103 ALA A CA 1
ATOM 751 C C . ALA A 1 103 ? -14.256 -8.360 -0.443 1.00 97.38 103 ALA A C 1
ATOM 753 O O . ALA A 1 103 ? -15.176 -7.803 0.154 1.00 97.38 103 ALA A O 1
ATOM 754 N N . PHE A 1 104 ? -12.974 -8.129 -0.161 1.00 97.62 104 PHE A N 1
ATOM 755 C CA . PHE A 1 104 ? -12.502 -7.193 0.857 1.00 97.62 104 PHE A CA 1
ATOM 756 C C . PHE A 1 104 ? -12.952 -5.751 0.579 1.00 97.62 104 PHE A C 1
ATOM 758 O O . PHE A 1 104 ? -13.541 -5.110 1.449 1.00 97.62 104 PHE A O 1
ATOM 765 N N . VAL A 1 105 ? -12.752 -5.259 -0.646 1.00 96.31 105 VAL A N 1
ATOM 766 C CA . VAL A 1 105 ? -13.185 -3.912 -1.052 1.00 96.31 105 VAL A CA 1
ATOM 767 C C . VAL A 1 105 ? -14.709 -3.787 -1.004 1.00 96.31 105 VAL A C 1
ATOM 769 O O . VAL A 1 105 ? -15.231 -2.809 -0.472 1.00 96.31 105 VAL A O 1
ATOM 772 N N . ASN A 1 106 ? -15.441 -4.797 -1.482 1.00 95.69 106 ASN A N 1
ATOM 773 C CA . ASN A 1 106 ? -16.907 -4.816 -1.428 1.00 95.69 106 ASN A CA 1
ATOM 774 C C . ASN A 1 106 ? -17.457 -4.853 0.010 1.00 95.69 106 ASN A C 1
ATOM 776 O O . ASN A 1 106 ? -18.587 -4.422 0.240 1.00 95.69 106 ASN A O 1
ATOM 780 N N . ALA A 1 107 ? -16.670 -5.330 0.978 1.00 96.38 107 ALA A N 1
ATOM 781 C CA . ALA A 1 107 ? -16.991 -5.284 2.404 1.00 96.38 107 ALA A CA 1
ATOM 782 C C . ALA A 1 107 ? -16.634 -3.940 3.077 1.00 96.38 107 ALA A C 1
ATOM 784 O O . ALA A 1 107 ? -16.882 -3.779 4.270 1.00 96.38 107 ALA A O 1
ATOM 785 N N . GLY A 1 108 ? -16.090 -2.973 2.329 1.00 95.12 108 GLY A N 1
ATOM 786 C CA . GLY A 1 108 ? -15.711 -1.645 2.819 1.00 95.12 108 GLY A CA 1
ATOM 787 C C . GLY A 1 108 ? -14.219 -1.465 3.107 1.00 95.12 108 GLY A C 1
ATOM 788 O O . GLY A 1 108 ? -13.834 -0.418 3.619 1.00 95.12 108 GLY A O 1
ATOM 789 N N . GLY A 1 109 ? -13.380 -2.453 2.784 1.00 96.81 109 GLY A N 1
ATOM 790 C CA . GLY A 1 109 ? -11.932 -2.366 2.951 1.00 96.81 109 GLY A CA 1
ATOM 791 C C . GLY A 1 109 ? -11.267 -1.385 1.977 1.00 96.81 109 GLY A C 1
ATOM 792 O O . GLY A 1 109 ? -11.619 -1.316 0.798 1.00 96.81 109 GLY A O 1
ATOM 793 N N . GLY A 1 110 ? -10.279 -0.629 2.458 1.00 96.94 110 GLY A N 1
ATOM 794 C CA . GLY A 1 110 ? -9.542 0.347 1.652 1.00 96.94 110 GLY A CA 1
ATOM 795 C C . GLY A 1 110 ? -8.325 -0.235 0.927 1.00 96.94 110 GLY A C 1
ATOM 796 O O . GLY A 1 110 ? -7.674 -1.157 1.413 1.00 96.94 110 GLY A O 1
ATOM 797 N N . VAL A 1 111 ? -7.951 0.332 -0.225 1.00 96.88 111 VAL A N 1
ATOM 798 C CA . VAL A 1 111 ? -6.714 -0.045 -0.933 1.00 96.88 111 VAL A CA 1
ATOM 799 C C . VAL A 1 111 ? -5.900 1.191 -1.284 1.00 96.88 111 VAL A C 1
ATOM 801 O O . VAL A 1 111 ? -6.386 2.084 -1.975 1.00 96.88 111 VAL A O 1
ATOM 804 N N . PHE A 1 112 ? -4.643 1.218 -0.841 1.00 95.88 112 PHE A N 1
ATOM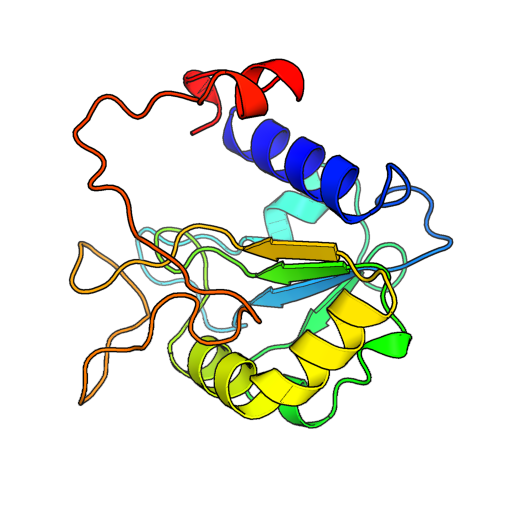 805 C CA . PHE A 1 112 ? -3.658 2.218 -1.240 1.00 95.88 112 PHE A CA 1
ATOM 806 C C . PHE A 1 112 ? -2.516 1.538 -1.995 1.00 95.88 112 PHE A C 1
ATOM 808 O O . PHE A 1 112 ? -1.661 0.893 -1.395 1.00 95.88 112 PHE A O 1
ATOM 815 N N . ALA A 1 113 ? -2.484 1.701 -3.315 1.00 94.56 113 ALA A N 1
ATOM 816 C CA . ALA A 1 113 ? -1.417 1.176 -4.156 1.00 94.56 113 ALA A CA 1
ATOM 817 C C . ALA A 1 113 ? -0.477 2.299 -4.608 1.00 94.56 113 ALA A C 1
ATOM 819 O O . ALA A 1 113 ? -0.911 3.272 -5.228 1.00 94.56 113 ALA A O 1
ATOM 820 N N . MET A 1 114 ? 0.812 2.174 -4.291 1.00 92.62 114 MET A N 1
ATOM 821 C CA . MET A 1 114 ? 1.845 3.077 -4.801 1.00 92.62 114 MET A CA 1
ATOM 822 C C . MET A 1 114 ? 2.336 2.643 -6.190 1.00 92.62 114 MET A C 1
ATOM 824 O O . MET A 1 114 ? 1.913 1.627 -6.729 1.00 92.62 114 MET A O 1
ATOM 828 N N . ALA A 1 115 ? 3.208 3.452 -6.798 1.00 88.81 115 ALA A N 1
ATOM 829 C CA . ALA A 1 115 ? 3.542 3.352 -8.215 1.00 88.81 115 ALA A CA 1
ATOM 830 C C . ALA A 1 115 ? 4.035 1.959 -8.665 1.00 88.81 115 ALA A C 1
ATOM 832 O O . ALA A 1 115 ? 5.049 1.428 -8.198 1.00 88.81 115 ALA A O 1
ATOM 833 N N . GLU A 1 116 ? 3.367 1.422 -9.683 1.00 89.50 116 GLU A N 1
ATOM 834 C CA . GLU A 1 116 ? 3.796 0.247 -10.432 1.00 89.50 116 GLU A CA 1
ATOM 835 C C . GLU A 1 116 ? 4.234 0.647 -11.834 1.00 89.50 116 GLU A C 1
ATOM 837 O O . GLU A 1 116 ? 3.618 1.506 -12.467 1.00 89.50 116 GLU A O 1
ATOM 842 N N . CYS A 1 117 ? 5.326 0.065 -12.321 1.00 87.19 117 CYS A N 1
ATOM 843 C CA . CYS A 1 117 ? 5.900 0.509 -13.579 1.00 87.19 117 CYS A CA 1
ATOM 844 C C . CYS A 1 117 ? 6.683 -0.606 -14.284 1.00 87.19 117 CYS A C 1
ATOM 846 O O . CYS A 1 117 ? 7.524 -1.266 -13.673 1.00 87.19 117 CYS A O 1
ATOM 848 N N . TYR A 1 118 ? 6.403 -0.822 -15.575 1.00 88.00 118 TYR A N 1
ATOM 849 C CA . TYR A 1 118 ? 7.102 -1.777 -16.442 1.00 88.00 118 TYR A CA 1
ATOM 850 C C . TYR A 1 118 ? 6.818 -1.504 -17.940 1.00 88.00 118 TYR A C 1
ATOM 852 O O . TYR A 1 118 ? 5.659 -1.291 -18.292 1.00 88.00 118 TYR A O 1
ATOM 860 N N . PRO A 1 119 ? 7.817 -1.594 -18.844 1.00 84.06 119 PRO A N 1
ATOM 861 C CA . PRO A 1 119 ? 9.244 -1.544 -18.549 1.00 84.06 119 PRO A CA 1
ATOM 862 C C . PRO A 1 119 ? 9.635 -0.109 -18.173 1.00 84.06 119 PRO A C 1
ATOM 864 O O . PRO A 1 119 ? 9.264 0.839 -18.861 1.00 84.06 119 PRO A O 1
ATOM 867 N N . CYS A 1 120 ? 10.402 0.077 -17.100 1.00 81.44 120 CYS A N 1
ATOM 868 C CA . CYS A 1 120 ? 10.961 1.388 -16.770 1.00 81.44 120 CYS A CA 1
ATOM 869 C C . CYS A 1 120 ? 12.121 1.291 -15.781 1.00 81.44 120 CYS A C 1
ATOM 871 O O . CYS A 1 120 ? 12.115 0.436 -14.896 1.00 81.44 120 CYS A O 1
ATOM 873 N N . GLY A 1 121 ? 13.075 2.217 -15.927 1.00 81.19 121 GLY A N 1
ATOM 874 C CA . GLY A 1 121 ? 14.171 2.482 -14.990 1.00 81.19 121 GLY A CA 1
ATOM 875 C C . GLY A 1 121 ? 14.667 1.265 -14.199 1.00 81.19 121 GLY A C 1
ATOM 876 O O . GLY A 1 121 ? 15.027 0.246 -14.777 1.00 81.19 121 GLY A O 1
ATOM 877 N N . GLN A 1 122 ? 14.695 1.406 -12.873 1.00 85.12 122 GLN A N 1
ATOM 878 C CA . GLN A 1 122 ? 15.0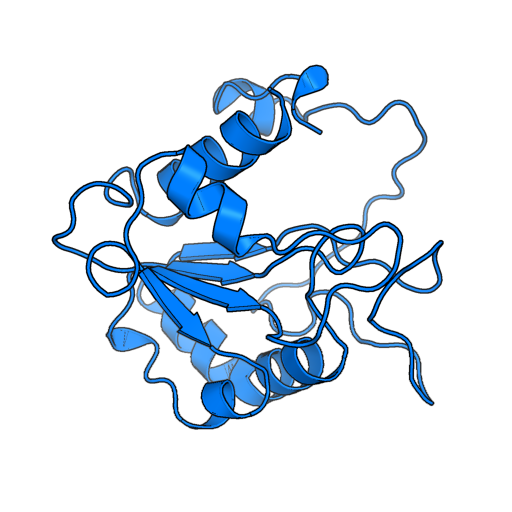78 0.370 -11.908 1.00 85.12 122 GLN A CA 1
ATOM 879 C C . GLN A 1 122 ? 13.841 -0.363 -11.342 1.00 85.12 122 GLN A C 1
ATOM 881 O O . GLN A 1 122 ? 13.773 -0.621 -10.154 1.00 85.12 122 GLN A O 1
A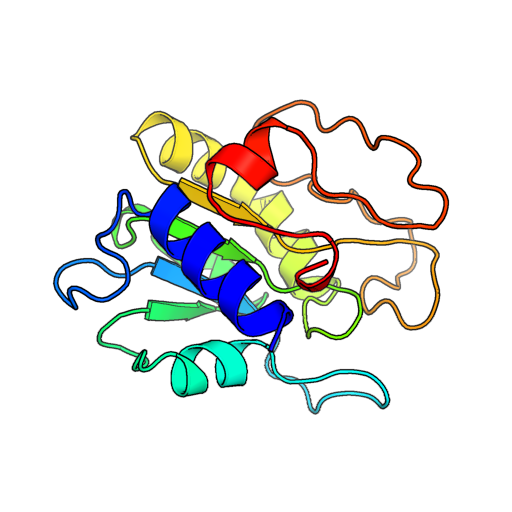TOM 886 N N . SER A 1 123 ? 12.800 -0.641 -12.131 1.00 90.12 123 SER A N 1
ATOM 887 C CA . SER A 1 123 ? 11.634 -1.383 -11.611 1.00 90.12 123 SER A CA 1
ATOM 888 C C . SER A 1 123 ? 12.001 -2.804 -11.150 1.00 90.12 123 SER A C 1
ATOM 890 O O . SER A 1 123 ? 12.750 -3.507 -11.832 1.00 90.12 123 SER A O 1
ATOM 892 N N . LEU A 1 124 ? 11.417 -3.264 -10.034 1.00 93.75 124 LEU A N 1
ATOM 893 C CA . LEU A 1 124 ? 11.579 -4.636 -9.516 1.00 93.75 124 LEU A CA 1
ATOM 894 C C . LEU A 1 124 ? 10.543 -5.642 -10.056 1.00 93.75 124 LEU A C 1
ATOM 896 O O . LEU A 1 124 ? 10.453 -6.767 -9.558 1.00 93.75 124 LEU A O 1
ATOM 900 N N . LEU A 1 125 ? 9.773 -5.272 -11.086 1.00 94.44 125 LEU A N 1
ATOM 901 C CA . LEU A 1 125 ? 8.749 -6.138 -11.698 1.00 94.44 125 LEU A CA 1
ATOM 902 C C . LEU A 1 125 ? 9.256 -6.946 -12.906 1.00 94.44 125 LEU A C 1
ATOM 904 O O . LEU A 1 125 ? 8.460 -7.516 -13.658 1.00 94.44 125 LEU A O 1
ATOM 908 N N . ALA A 1 126 ? 10.574 -6.985 -13.119 1.00 89.06 126 ALA A N 1
ATOM 909 C CA . ALA A 1 126 ? 11.183 -7.743 -14.206 1.00 89.06 126 ALA A CA 1
ATOM 910 C C . ALA A 1 126 ? 10.836 -9.244 -14.137 1.00 89.06 126 ALA A C 1
ATOM 912 O O . ALA A 1 126 ? 10.731 -9.833 -13.064 1.00 89.06 126 ALA A O 1
ATOM 913 N N . GLY A 1 127 ? 10.671 -9.870 -15.303 1.00 85.00 127 GLY A N 1
ATOM 914 C CA . GLY A 1 127 ? 10.304 -11.279 -15.433 1.00 85.00 127 GLY A CA 1
ATOM 915 C C . GLY A 1 127 ? 10.282 -11.732 -16.892 1.00 85.00 127 GLY A C 1
ATOM 916 O O . GLY A 1 127 ? 10.556 -10.942 -17.796 1.00 85.00 127 GLY A O 1
ATOM 917 N N . ALA A 1 128 ? 9.953 -13.007 -17.122 1.00 85.94 128 ALA A N 1
ATOM 918 C CA . ALA A 1 128 ? 9.897 -13.598 -18.464 1.00 85.94 128 ALA A CA 1
ATOM 919 C C . ALA A 1 128 ? 8.781 -13.006 -19.346 1.00 85.94 128 ALA A C 1
ATOM 921 O O . ALA A 1 128 ? 8.876 -13.039 -20.571 1.00 85.94 128 ALA A O 1
ATOM 922 N N . THR A 1 129 ? 7.731 -12.465 -18.724 1.00 91.75 129 THR A N 1
ATOM 923 C CA . THR A 1 129 ? 6.602 -11.811 -19.391 1.00 91.75 129 THR A CA 1
ATOM 924 C C . THR A 1 129 ? 6.311 -10.453 -18.752 1.00 91.75 129 THR A C 1
ATOM 926 O O . THR A 1 129 ? 6.609 -10.263 -17.564 1.00 91.75 129 THR A O 1
ATOM 929 N N . PRO A 1 130 ? 5.697 -9.514 -19.495 1.00 91.25 130 PRO A N 1
ATOM 930 C CA . PRO A 1 130 ? 5.173 -8.289 -18.903 1.00 91.25 130 PRO A CA 1
ATOM 931 C C . PRO A 1 130 ? 4.204 -8.590 -17.741 1.00 91.25 130 PRO A C 1
ATOM 933 O O . PRO A 1 130 ? 3.378 -9.496 -17.876 1.00 91.25 130 PRO A O 1
ATOM 936 N N . PRO A 1 131 ? 4.320 -7.898 -16.593 1.00 92.81 131 PRO A N 1
ATOM 937 C CA . PRO A 1 131 ? 3.368 -7.994 -15.492 1.00 92.81 131 PRO A CA 1
ATOM 938 C C . PRO A 1 131 ? 2.054 -7.270 -15.817 1.00 92.81 131 PRO A C 1
ATOM 940 O O . PRO A 1 131 ? 2.036 -6.329 -16.613 1.00 92.81 131 PRO A O 1
ATOM 943 N N . ASP A 1 132 ? 0.977 -7.676 -15.146 1.00 91.19 132 ASP A N 1
ATOM 944 C CA . ASP A 1 132 ? -0.302 -6.963 -15.148 1.00 91.19 132 ASP A CA 1
ATOM 945 C C . ASP A 1 132 ? -0.293 -5.912 -14.027 1.00 91.19 132 ASP A C 1
ATOM 947 O O . ASP A 1 132 ? -0.563 -6.221 -12.865 1.00 91.19 132 ASP A O 1
ATOM 951 N N . LEU A 1 133 ? 0.131 -4.688 -14.359 1.00 92.00 133 LEU A N 1
ATOM 952 C CA . LEU A 1 133 ? 0.281 -3.602 -13.384 1.00 92.00 133 LEU A CA 1
ATOM 953 C C . LEU A 1 133 ? -1.071 -3.282 -12.746 1.00 92.00 133 LEU A C 1
ATOM 955 O O . LEU A 1 133 ? -2.044 -3.021 -13.453 1.00 92.00 133 LEU A O 1
ATOM 959 N N . PHE A 1 134 ? -1.121 -3.285 -11.415 1.00 93.31 134 PHE A N 1
ATOM 960 C CA . PHE A 1 134 ? -2.347 -3.153 -10.627 1.00 93.31 134 PHE A CA 1
ATOM 961 C C . PHE A 1 134 ? -3.418 -4.211 -10.953 1.00 93.31 134 PHE A C 1
ATOM 963 O O . PHE A 1 134 ? -4.593 -4.021 -10.634 1.00 93.31 134 PHE A O 1
ATOM 970 N N . GLY A 1 135 ? -3.041 -5.347 -11.554 1.00 93.25 135 GLY A N 1
ATOM 971 C CA . GLY A 1 135 ? -3.968 -6.386 -12.018 1.00 93.25 135 GLY A CA 1
ATOM 972 C C . GLY A 1 135 ? -4.838 -7.004 -10.917 1.00 93.25 135 GLY A C 1
ATOM 973 O O . GLY A 1 135 ? -5.893 -7.581 -11.197 1.00 93.25 135 GLY A O 1
ATOM 974 N N . TYR A 1 136 ? -4.432 -6.845 -9.654 1.00 95.00 136 TYR A N 1
ATOM 975 C CA . TYR A 1 136 ? -5.179 -7.259 -8.465 1.00 95.00 136 TYR A CA 1
ATOM 976 C C . TYR A 1 136 ? -6.331 -6.323 -8.086 1.00 95.00 136 TYR A C 1
ATOM 978 O O . TYR A 1 136 ? -7.168 -6.712 -7.273 1.00 95.00 136 TYR A O 1
ATOM 986 N N . LEU A 1 137 ? -6.399 -5.106 -8.636 1.00 93.19 137 LEU A N 1
ATOM 987 C CA . LEU A 1 137 ? -7.491 -4.190 -8.327 1.00 93.19 137 LEU A CA 1
ATOM 988 C C . LEU A 1 137 ? -8.808 -4.694 -8.950 1.00 93.19 137 LEU A C 1
ATOM 990 O O . LEU A 1 137 ? -8.830 -5.115 -10.114 1.00 93.19 137 LEU A O 1
ATOM 994 N N . PRO A 1 138 ? -9.933 -4.628 -8.212 1.00 86.38 138 PRO A N 1
ATOM 995 C CA . PRO A 1 138 ? -11.247 -5.067 -8.684 1.00 86.38 138 PRO A CA 1
ATOM 996 C C . PRO A 1 138 ? -11.929 -4.015 -9.577 1.00 86.38 138 PRO A C 1
ATOM 998 O O . PRO A 1 138 ? -13.140 -3.818 -9.537 1.00 86.38 138 PRO A O 1
ATOM 1001 N N . LEU A 1 139 ? -11.147 -3.287 -10.369 1.00 81.69 139 LEU A N 1
ATOM 1002 C CA . LEU A 1 139 ? -11.620 -2.255 -11.283 1.00 81.69 139 LEU A CA 1
ATOM 1003 C C . LEU A 1 139 ? -10.729 -2.202 -12.520 1.00 81.69 139 LEU A C 1
ATOM 1005 O O . LEU A 1 139 ? -9.560 -2.579 -12.482 1.00 81.69 139 LEU A O 1
ATOM 1009 N N . ASN A 1 140 ? -11.284 -1.699 -13.622 1.00 75.81 140 ASN A N 1
ATOM 1010 C CA . ASN A 1 140 ? -10.487 -1.421 -14.808 1.00 75.81 140 ASN A CA 1
ATOM 1011 C C . ASN A 1 140 ? -9.540 -0.257 -14.515 1.00 75.81 140 ASN A C 1
ATOM 1013 O O . ASN A 1 140 ? -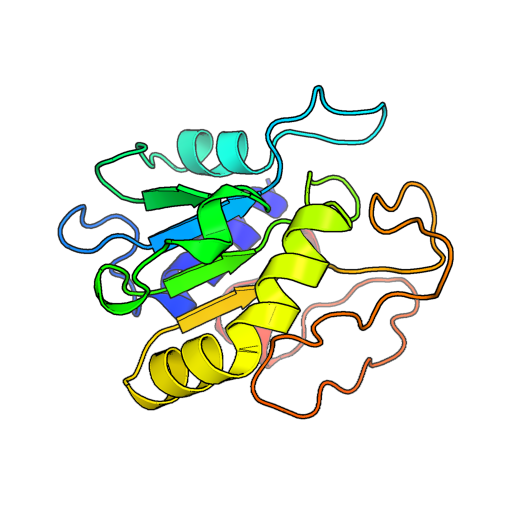9.968 0.891 -14.390 1.00 75.81 140 ASN A O 1
ATOM 1017 N N . VAL A 1 141 ? -8.251 -0.563 -14.433 1.00 69.62 141 VAL A N 1
ATOM 1018 C CA . VAL A 1 141 ? -7.202 0.438 -14.283 1.00 69.62 141 VAL A CA 1
ATOM 1019 C C . VAL A 1 141 ? -6.843 0.952 -15.670 1.00 69.62 141 VAL A C 1
ATOM 1021 O O . VAL A 1 141 ? -6.336 0.215 -16.513 1.00 69.62 141 VAL A O 1
ATOM 1024 N N . VAL A 1 142 ? -7.117 2.229 -15.922 1.00 68.44 142 VAL A N 1
ATOM 1025 C CA . VAL A 1 142 ? -6.588 2.927 -17.095 1.00 68.44 142 VAL A CA 1
ATOM 1026 C C . VAL A 1 142 ? -5.382 3.744 -16.662 1.00 68.44 142 VAL A C 1
ATOM 1028 O O . VAL A 1 142 ? -5.489 4.645 -15.832 1.00 68.44 142 VAL A O 1
ATOM 1031 N N . SER A 1 143 ? -4.215 3.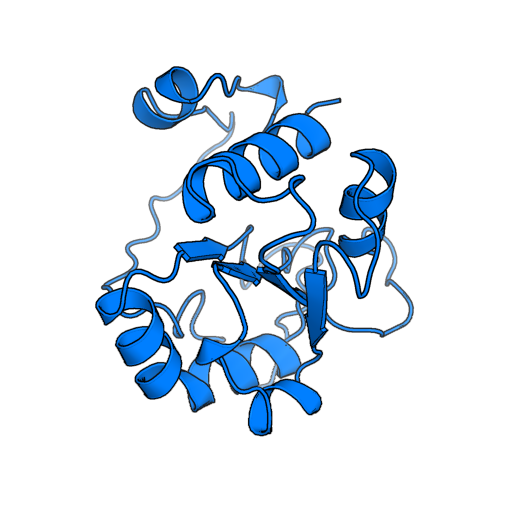421 -17.213 1.00 62.69 143 SER A N 1
ATOM 1032 C CA . SER A 1 143 ? -3.036 4.260 -17.030 1.00 62.69 143 SER A CA 1
ATOM 1033 C C . SER A 1 143 ? -3.209 5.527 -17.863 1.00 62.69 143 SER A C 1
ATOM 1035 O O . SER A 1 143 ? -3.404 5.465 -19.079 1.00 62.69 143 SER A O 1
ATOM 1037 N N . VAL A 1 144 ? -3.154 6.685 -17.211 1.00 64.75 144 VAL A N 1
ATOM 1038 C CA . VAL A 1 144 ? -3.030 7.964 -17.908 1.00 64.75 144 VAL A CA 1
ATOM 1039 C C . VAL A 1 144 ? -1.541 8.209 -18.093 1.00 64.75 144 VAL A C 1
ATOM 1041 O O . VAL A 1 144 ? -0.796 8.229 -17.117 1.00 64.75 144 VAL A O 1
ATOM 1044 N N . GLY A 1 145 ? -1.096 8.372 -19.340 1.00 60.72 145 GLY A N 1
ATOM 1045 C CA . GLY A 1 145 ? 0.304 8.674 -19.624 1.00 60.72 145 GLY A CA 1
ATOM 1046 C C . GLY A 1 145 ? 0.723 9.963 -18.918 1.00 60.72 145 GLY A C 1
ATOM 1047 O O . GLY A 1 145 ? 0.270 11.046 -19.282 1.00 60.72 145 GLY A O 1
ATOM 1048 N N . THR A 1 146 ? 1.572 9.852 -17.901 1.00 60.56 146 THR A N 1
ATOM 1049 C CA . THR A 1 146 ? 2.123 11.008 -17.193 1.00 60.56 146 THR A CA 1
ATOM 1050 C C . THR A 1 146 ? 3.368 11.495 -17.920 1.00 60.56 146 THR A C 1
ATOM 1052 O O . THR A 1 146 ? 4.364 10.775 -17.991 1.00 60.56 146 THR A O 1
ATOM 1055 N N . ASN A 1 147 ? 3.330 12.725 -18.428 1.00 61.53 147 ASN A N 1
ATOM 1056 C CA . ASN A 1 147 ? 4.526 13.431 -18.874 1.00 61.53 147 ASN A CA 1
ATOM 1057 C C . ASN A 1 147 ? 4.975 14.373 -17.754 1.00 61.53 147 ASN A C 1
ATOM 1059 O O . ASN A 1 147 ? 4.122 15.069 -17.202 1.00 61.53 147 ASN A O 1
ATOM 1063 N N . PRO A 1 148 ? 6.276 14.435 -17.423 1.00 68.94 148 PRO A N 1
ATOM 1064 C CA . PRO A 1 148 ? 6.781 15.441 -16.502 1.00 68.94 148 PRO A CA 1
ATOM 1065 C C . PRO A 1 148 ? 6.358 16.859 -16.932 1.00 68.94 148 PRO A C 1
ATOM 1067 O O . PRO A 1 148 ? 6.380 17.156 -18.132 1.00 68.94 148 PRO A O 1
ATOM 1070 N N . PRO A 1 149 ? 6.025 17.749 -15.981 1.00 74.06 149 PRO A N 1
ATOM 1071 C CA . PRO A 1 149 ? 6.082 17.551 -14.528 1.00 74.06 149 PRO A CA 1
ATOM 1072 C C . PRO A 1 149 ? 4.919 16.706 -13.975 1.00 74.06 149 PRO A C 1
ATOM 1074 O O . PRO A 1 149 ? 3.784 16.815 -14.436 1.00 74.06 149 PRO A O 1
ATOM 1077 N N . PHE A 1 150 ? 5.200 15.886 -12.955 1.00 77.06 150 PHE A N 1
ATOM 1078 C CA . PHE A 1 150 ? 4.150 15.207 -12.192 1.00 77.06 150 PHE A CA 1
ATOM 1079 C C . PHE A 1 150 ? 3.344 16.257 -11.427 1.00 77.06 150 PHE A C 1
ATOM 1081 O O . PHE A 1 150 ? 3.918 17.090 -10.730 1.00 77.06 150 PHE A O 1
ATOM 1088 N N . THR A 1 151 ? 2.025 16.242 -11.603 1.00 85.31 151 THR A N 1
ATOM 1089 C CA . THR A 1 151 ? 1.120 17.197 -10.960 1.00 85.31 151 THR A CA 1
ATOM 1090 C C . THR A 1 151 ? 0.005 16.454 -10.251 1.00 85.31 151 THR A C 1
ATOM 1092 O O . THR A 1 151 ? -0.522 15.452 -10.745 1.00 85.31 151 THR A O 1
ATOM 1095 N N . VAL A 1 152 ? -0.351 16.937 -9.068 1.00 87.19 152 VAL A N 1
ATOM 1096 C CA . VAL A 1 152 ? -1.453 16.389 -8.285 1.00 87.19 152 VAL A CA 1
ATOM 1097 C C . VAL A 1 152 ? -2.771 16.828 -8.920 1.00 87.19 152 VAL A C 1
ATOM 1099 O O . VAL A 1 152 ? -2.984 18.007 -9.204 1.00 87.19 152 VAL A O 1
ATOM 1102 N N . THR A 1 153 ? -3.687 15.881 -9.128 1.00 88.06 153 THR A N 1
ATOM 1103 C CA . THR A 1 153 ? -5.037 16.189 -9.621 1.00 88.06 153 THR A CA 1
ATOM 1104 C C . THR A 1 153 ? -5.798 17.074 -8.630 1.00 88.06 153 THR A C 1
ATOM 1106 O O . THR A 1 153 ? -5.500 17.095 -7.437 1.00 88.06 153 THR A O 1
ATOM 1109 N N . SER A 1 154 ? -6.859 17.753 -9.076 1.00 91.00 154 SER A N 1
ATOM 1110 C CA . SER A 1 154 ? -7.700 18.554 -8.170 1.00 91.00 154 SER A CA 1
ATOM 1111 C C . SER A 1 154 ? -8.265 17.739 -7.000 1.00 91.00 154 SER A C 1
ATOM 1113 O O . SER A 1 154 ? -8.426 18.266 -5.903 1.00 91.00 154 SER A O 1
ATOM 1115 N N . TYR A 1 155 ? -8.520 16.443 -7.207 1.00 90.19 155 TYR A N 1
ATOM 1116 C CA . TYR A 1 155 ? -8.939 15.556 -6.126 1.00 90.19 155 TYR A CA 1
ATOM 1117 C C . TYR A 1 155 ? -7.817 15.328 -5.107 1.00 90.19 155 TYR A C 1
ATOM 1119 O O . TYR A 1 155 ? -8.037 15.516 -3.914 1.00 90.19 155 TYR A O 1
ATOM 1127 N N . GLY A 1 156 ? -6.595 15.018 -5.551 1.00 89.94 156 GLY A N 1
ATOM 1128 C CA . GLY A 1 156 ? -5.455 14.878 -4.639 1.00 89.94 156 GLY A CA 1
ATOM 1129 C C . GLY A 1 156 ? -5.156 16.167 -3.862 1.00 89.94 156 GLY A C 1
ATOM 1130 O O . GLY A 1 156 ? -4.875 16.116 -2.667 1.00 89.94 156 GLY A O 1
ATOM 1131 N N . GLN A 1 157 ? -5.313 17.332 -4.497 1.00 92.75 157 GLN A N 1
ATOM 1132 C CA . GLN A 1 157 ? -5.193 18.632 -3.826 1.00 92.75 157 GLN A CA 1
ATOM 1133 C C . GLN A 1 157 ? -6.259 18.819 -2.740 1.00 92.75 157 GLN A C 1
ATOM 1135 O O . GLN A 1 157 ? -5.961 19.376 -1.686 1.00 92.75 157 GLN A O 1
ATOM 1140 N N . SER A 1 158 ? -7.481 18.314 -2.954 1.00 94.12 158 SER A N 1
ATOM 1141 C CA . SER A 1 158 ? -8.541 18.340 -1.934 1.00 94.12 158 SER A CA 1
ATOM 1142 C C . SER A 1 158 ? -8.228 17.469 -0.711 1.00 94.12 158 SER A C 1
ATOM 1144 O O . SER A 1 158 ? -8.703 17.770 0.380 1.00 94.12 158 SER A O 1
ATOM 1146 N N . LEU A 1 159 ? -7.367 16.456 -0.870 1.00 92.81 159 LEU A N 1
ATOM 1147 C CA . LEU A 1 159 ? -6.802 15.658 0.226 1.00 92.81 159 LEU A CA 1
ATOM 1148 C C . LEU A 1 159 ? -5.581 16.335 0.880 1.00 92.81 159 LEU A C 1
ATOM 1150 O O . LEU A 1 159 ? -4.973 15.792 1.795 1.00 92.81 159 LEU A O 1
ATOM 1154 N N . GLY A 1 160 ? -5.197 17.524 0.410 1.00 91.56 160 GLY A N 1
ATOM 1155 C CA . GLY A 1 160 ? -4.072 18.295 0.927 1.00 91.56 160 GLY A CA 1
ATOM 1156 C C . GLY A 1 160 ? -2.726 17.981 0.275 1.00 91.56 160 GLY A C 1
ATOM 1157 O O . GLY A 1 160 ? -1.722 18.540 0.721 1.00 91.56 160 GLY A O 1
ATOM 1158 N N . LEU A 1 161 ? -2.665 17.138 -0.761 1.00 92.38 161 LEU A N 1
ATOM 1159 C CA . LEU A 1 161 ? -1.428 16.852 -1.499 1.00 92.38 161 LEU A CA 1
ATOM 1160 C C . LEU A 1 161 ? -1.006 18.034 -2.384 1.00 92.38 161 LEU A C 1
ATOM 1162 O O . LEU A 1 161 ? -1.825 18.810 -2.873 1.00 92.38 161 LEU A O 1
ATOM 1166 N N . THR A 1 162 ? 0.297 18.154 -2.604 1.00 91.56 162 THR A N 1
ATOM 1167 C CA . THR A 1 162 ? 0.933 19.159 -3.464 1.00 91.56 162 THR A CA 1
ATOM 1168 C C . THR A 1 162 ? 1.880 18.486 -4.449 1.00 91.56 162 THR A C 1
ATOM 1170 O O . THR A 1 162 ? 2.303 17.357 -4.218 1.00 91.56 162 THR A O 1
ATOM 1173 N N . ASP A 1 163 ? 2.285 19.184 -5.509 1.00 87.75 163 ASP A N 1
ATOM 1174 C CA . ASP A 1 163 ? 3.239 18.643 -6.494 1.00 87.75 163 ASP A CA 1
ATOM 1175 C C . ASP A 1 163 ? 4.603 18.277 -5.880 1.00 87.75 163 ASP A C 1
ATOM 1177 O O . ASP A 1 163 ? 5.352 17.500 -6.452 1.00 87.75 163 ASP A O 1
ATOM 1181 N N . ALA A 1 164 ? 4.931 18.799 -4.692 1.00 86.56 164 ALA A N 1
ATOM 1182 C CA . ALA A 1 164 ? 6.134 18.413 -3.952 1.00 86.56 164 ALA A CA 1
ATOM 1183 C C . ALA A 1 164 ? 6.014 17.050 -3.241 1.00 86.56 164 ALA A C 1
ATOM 1185 O O . ALA A 1 164 ? 7.001 16.577 -2.670 1.00 86.56 164 ALA A O 1
ATOM 1186 N N . ASP A 1 165 ? 4.817 16.458 -3.219 1.00 83.94 165 ASP A N 1
ATOM 1187 C CA . ASP A 1 165 ? 4.512 15.184 -2.570 1.00 83.94 165 ASP A CA 1
ATOM 1188 C C . ASP A 1 165 ? 4.575 13.983 -3.540 1.00 83.94 165 ASP A C 1
ATOM 1190 O O . ASP A 1 165 ? 4.529 12.845 -3.067 1.00 83.94 165 ASP A O 1
ATOM 1194 N N . VAL A 1 166 ? 4.715 14.224 -4.856 1.00 76.00 166 VAL A N 1
ATOM 1195 C CA . VAL A 1 166 ? 4.709 13.216 -5.942 1.00 76.00 166 VAL A CA 1
ATOM 1196 C C . VAL A 1 166 ? 5.977 13.208 -6.792 1.00 76.00 166 VAL A C 1
ATOM 1198 O O . VAL A 1 166 ? 6.671 14.245 -6.868 1.00 76.00 166 VAL A O 1
#

Sequence (166 aa):
MGAQKLLATGLDFVTGGTYASGTEKFLWVESRITPPVGHRVGEAGLGTIGLTLGTHYDRANGAELASVDFSLYSAIVVASSFGGLLTRAELDALIARKADIEAFVNAGGGVFAMAECYPCGQSLLAGATPPDLFGYLPLNVVSVGTNPPFTVTSYGQSLGLTDADV

Radius of gyration: 15.17 Å; chains: 1; bounding box: 38×36×37 Å

Foldseek 3Di:
DQQLLVVQLLQCVQLVNCLAVLPFAEEEEFDPDDADPLADAVVVSCVVNPDDDPRRYDYDYLVCLVPDDLVRHQEYEYFAQGNYGDALSSLVSLLVCLVVVVVCVVVNHGYHYDHDDPPDDNGRHDDPDDGDTVNSHPDDDDDDDDDPPDADDPVSVVSVHGSSND

Secondary structure (DSSP, 8-state):
-HHHHHHHHHHHHHHTT-TTSSSS-EEEE---SPPPTT---THHHHHHTT--BTTTEEEE-TTGGGT--GGG-SEEEE--SSSS---HHHHHHHHHTHHHHHHHHHTT-EEEE----SS-TT-S--SSS---TTTTSSS--PPP-PPSSP---HHHHHTT--GGG-

pLDDT: mean 91.62, std 8.78, range [54.03, 98.62]